Protein AF-A0A5K1CVF3-F1 (afdb_monomer_lite)

Sequence (56 aa):
HAIAYTGSGEFYGAKATINVWDPSIDGSNEFSLSQMWVLSGSFDGSDLNSIEAGWQ

Radius of gyration: 15.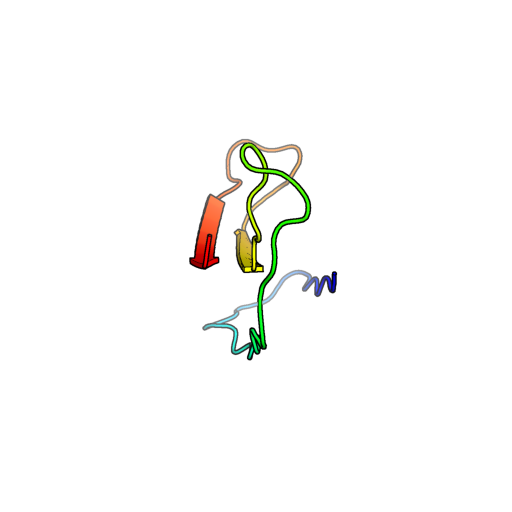15 Å; chains: 1; bounding box: 34×16×44 Å

Foldseek 3Di:
DDDDDDDDDDDPDDDDDDDDDDDDDPDPPDDDWDKDKDWDDDPPDPPIDIDMDTDD

InterPro domains:
  IPR004314 Neprosin [PS52045] (1-56)
  IPR053168 Glutamic endopeptidase [PTHR31589] (10-56)

Organism: NCBI:txid210225

pLDDT: mean 89.65, std 3.24, range [80.56, 94.5]

Secondary structure (DSSP, 8-state):
-------SS------------S---SSTT----EEEEEEES-TTSS--EEEEEEE-

Structure (mmCIF, N/CA/C/O backbone):
data_AF-A0A5K1CVF3-F1
#
_entry.id   AF-A0A5K1CVF3-F1
#
loop_
_atom_site.group_PDB
_atom_site.id
_atom_site.type_symbol
_atom_site.label_atom_id
_atom_site.label_alt_id
_atom_site.label_comp_id
_atom_site.label_asym_id
_atom_site.label_entity_id
_atom_site.label_seq_id
_atom_site.pdbx_PDB_ins_code
_atom_site.Cartn_x
_atom_site.Cartn_y
_atom_site.Cartn_z
_atom_site.occupancy
_atom_site.B_iso_or_equiv
_atom_site.auth_seq_id
_atom_site.auth_comp_id
_atom_site.auth_asym_id
_atom_site.auth_atom_id
_atom_site.pdbx_PDB_model_num
ATOM 1 N N . HIS A 1 1 ? -0.332 -10.416 5.451 1.00 80.56 1 HIS A N 1
ATOM 2 C CA . HIS A 1 1 ? 0.166 -9.443 4.457 1.00 80.56 1 HIS A CA 1
ATOM 3 C C . HIS A 1 1 ? 0.240 -10.134 3.101 1.00 80.56 1 HIS A C 1
ATOM 5 O O . HIS A 1 1 ? 0.296 -11.358 3.066 1.00 80.56 1 HIS A O 1
ATOM 11 N N . ALA A 1 2 ? 0.196 -9.377 2.009 1.00 86.25 2 ALA A N 1
ATOM 12 C CA . ALA A 1 2 ? 0.377 -9.886 0.653 1.00 86.25 2 ALA A CA 1
ATOM 13 C C . ALA A 1 2 ? 1.391 -8.992 -0.062 1.00 86.25 2 ALA A C 1
ATOM 15 O O . ALA A 1 2 ? 1.418 -7.788 0.185 1.00 86.25 2 ALA A O 1
ATOM 16 N N . ILE A 1 3 ? 2.227 -9.587 -0.909 1.00 90.06 3 ILE A N 1
ATOM 17 C CA . ILE A 1 3 ? 3.254 -8.877 -1.672 1.00 90.06 3 ILE A CA 1
ATOM 18 C C . ILE A 1 3 ? 3.129 -9.321 -3.123 1.00 90.06 3 ILE A C 1
ATOM 20 O O . ILE A 1 3 ? 3.094 -10.518 -3.408 1.00 90.06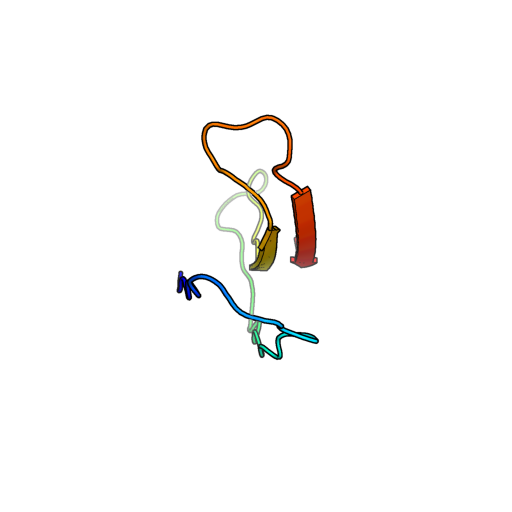 3 ILE A O 1
ATOM 24 N N . ALA A 1 4 ? 3.062 -8.351 -4.027 1.00 89.44 4 ALA A N 1
ATOM 25 C CA . ALA A 1 4 ? 3.153 -8.571 -5.459 1.00 89.44 4 ALA A CA 1
ATOM 26 C C . ALA A 1 4 ? 4.398 -7.849 -5.976 1.00 89.44 4 ALA A C 1
ATOM 28 O O . ALA A 1 4 ? 4.646 -6.703 -5.608 1.00 89.44 4 ALA A O 1
ATOM 29 N N . TYR A 1 5 ? 5.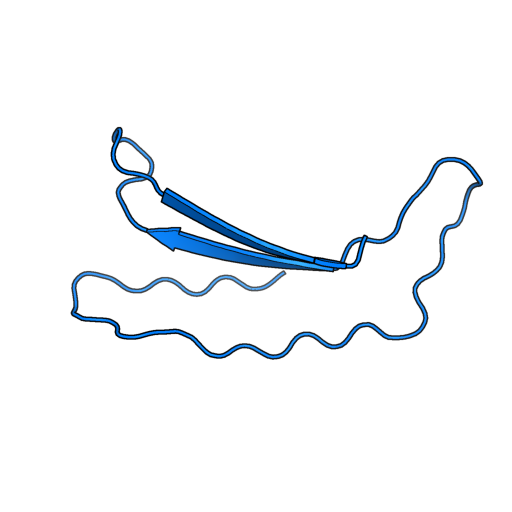172 -8.535 -6.813 1.00 89.44 5 TYR A N 1
ATOM 30 C CA . TYR A 1 5 ? 6.370 -7.995 -7.442 1.00 89.44 5 TYR A CA 1
ATOM 31 C C . TYR A 1 5 ? 6.255 -8.136 -8.953 1.00 89.44 5 TYR A C 1
ATOM 33 O O . TYR A 1 5 ? 5.808 -9.166 -9.464 1.00 89.44 5 TYR A O 1
ATOM 41 N N . THR A 1 6 ? 6.691 -7.105 -9.659 1.00 88.25 6 THR A N 1
ATOM 42 C CA . THR A 1 6 ? 6.810 -7.099 -11.111 1.00 88.25 6 THR A CA 1
ATOM 43 C C . THR A 1 6 ? 8.262 -6.846 -11.481 1.00 88.25 6 THR A C 1
ATOM 45 O O . THR A 1 6 ? 8.928 -6.031 -10.848 1.00 88.25 6 THR A O 1
ATOM 48 N N . GLY A 1 7 ? 8.750 -7.544 -12.508 1.00 85.25 7 GLY A N 1
ATOM 49 C CA . GLY A 1 7 ? 10.063 -7.271 -13.089 1.00 85.25 7 GLY A CA 1
ATOM 50 C C . GLY A 1 7 ? 10.061 -5.994 -13.933 1.00 85.25 7 GLY A C 1
ATOM 51 O O . GLY A 1 7 ? 9.269 -5.079 -13.719 1.00 85.25 7 GLY A O 1
ATOM 52 N N . SER A 1 8 ? 10.934 -5.945 -14.936 1.00 83.25 8 SER A N 1
ATOM 53 C CA . SER A 1 8 ? 10.987 -4.827 -15.876 1.00 83.25 8 SER A CA 1
ATOM 54 C C . SER A 1 8 ? 9.729 -4.752 -16.748 1.00 83.25 8 SER A C 1
ATOM 56 O O . SER A 1 8 ? 9.250 -5.751 -17.283 1.00 83.25 8 SER A O 1
ATOM 58 N N . GLY A 1 9 ? 9.196 -3.543 -16.901 1.00 86.12 9 GLY A N 1
ATOM 59 C CA . GLY A 1 9 ? 8.021 -3.263 -17.716 1.00 86.12 9 GLY A CA 1
ATOM 60 C C . GLY A 1 9 ? 7.485 -1.863 -17.446 1.00 86.12 9 GLY A C 1
ATOM 61 O O . GLY A 1 9 ? 7.834 -1.238 -16.445 1.00 86.12 9 GLY A O 1
ATOM 62 N N . GLU A 1 10 ? 6.643 -1.366 -18.347 1.00 87.81 10 GLU A N 1
ATOM 63 C CA . GLU A 1 10 ? 5.905 -0.124 -18.125 1.00 87.81 10 GLU A CA 1
ATOM 64 C C . GLU A 1 10 ? 4.604 -0.436 -17.380 1.00 87.81 10 GLU A C 1
ATOM 66 O O . GLU A 1 10 ? 3.751 -1.179 -17.870 1.00 87.81 10 GLU A O 1
ATOM 71 N N . PHE A 1 11 ? 4.450 0.132 -16.184 1.00 86.44 11 PHE A N 1
ATOM 72 C CA . PHE A 1 11 ? 3.262 -0.026 -15.350 1.00 86.44 11 PHE A CA 1
ATOM 73 C C . PHE A 1 11 ? 2.662 1.347 -15.064 1.00 86.44 11 PHE A C 1
ATOM 75 O O . PHE A 1 11 ? 3.334 2.236 -14.551 1.00 86.44 11 PHE A O 1
ATOM 82 N N . TYR A 1 12 ? 1.380 1.517 -15.378 1.00 86.94 12 TYR A N 1
ATOM 83 C CA . TYR A 1 12 ? 0.692 2.808 -15.243 1.00 86.94 12 TYR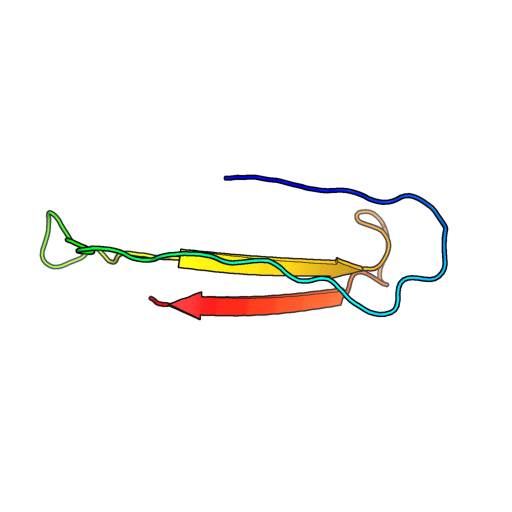 A CA 1
ATOM 84 C C . TYR A 1 12 ? -0.062 2.964 -13.918 1.00 86.94 12 TYR A C 1
ATOM 86 O O . TYR A 1 12 ? -0.617 4.022 -13.635 1.00 86.94 12 TYR A O 1
ATOM 94 N N . GLY A 1 13 ? -0.105 1.911 -13.104 1.00 83.00 13 GLY A N 1
ATOM 95 C CA . GLY A 1 13 ? -0.734 1.941 -11.794 1.00 83.00 13 GLY A CA 1
ATOM 96 C C . GLY A 1 13 ? -1.063 0.552 -11.272 1.00 83.00 13 GLY A C 1
ATOM 97 O O . GLY A 1 13 ? -0.982 -0.447 -11.986 1.00 83.00 13 GLY A O 1
ATOM 98 N N . ALA A 1 14 ? -1.474 0.511 -10.012 1.00 84.12 14 ALA A N 1
ATOM 99 C CA . ALA A 1 14 ? -1.991 -0.675 -9.354 1.00 84.12 14 ALA A CA 1
ATOM 100 C C . ALA A 1 14 ? -3.325 -0.330 -8.690 1.00 84.12 14 ALA A C 1
ATOM 102 O O . ALA A 1 14 ? -3.523 0.783 -8.203 1.00 84.12 14 ALA A O 1
ATOM 103 N N . LYS A 1 15 ? -4.243 -1.296 -8.660 1.00 88.06 15 LYS A N 1
ATOM 104 C CA . LYS A 1 15 ? -5.489 -1.189 -7.904 1.00 88.06 15 LYS A CA 1
ATOM 105 C C . LYS A 1 15 ? -5.550 -2.340 -6.919 1.00 88.06 15 LYS A C 1
ATOM 107 O O . LYS A 1 15 ? -5.554 -3.500 -7.318 1.00 88.06 15 LYS A O 1
ATOM 112 N N . ALA A 1 16 ? -5.638 -1.998 -5.646 1.00 85.31 16 ALA A N 1
ATOM 113 C CA . ALA A 1 16 ? -5.859 -2.940 -4.568 1.00 85.31 16 ALA A CA 1
ATOM 114 C C . ALA A 1 16 ? -7.023 -2.448 -3.705 1.00 85.31 16 ALA A C 1
ATOM 116 O O . ALA A 1 16 ? -7.312 -1.252 -3.639 1.00 85.31 16 ALA A O 1
ATOM 117 N N . THR A 1 17 ? -7.721 -3.388 -3.077 1.00 87.75 17 THR A N 1
ATOM 118 C CA . THR A 1 17 ? -8.801 -3.098 -2.138 1.00 87.75 17 THR A CA 1
ATOM 119 C C . THR A 1 17 ? -8.440 -3.728 -0.810 1.00 87.75 17 THR A C 1
ATOM 121 O O . THR A 1 17 ? -8.285 -4.944 -0.717 1.00 87.75 17 THR A O 1
ATOM 124 N N . ILE A 1 18 ? -8.310 -2.884 0.205 1.00 86.38 18 ILE A N 1
ATOM 125 C CA . ILE A 1 18 ? -8.199 -3.294 1.599 1.00 86.38 18 ILE A CA 1
ATOM 126 C C . ILE A 1 18 ? -9.536 -3.008 2.274 1.00 86.38 18 ILE A C 1
ATOM 128 O O . ILE A 1 18 ? -10.133 -1.956 2.053 1.00 86.38 18 ILE A O 1
ATOM 132 N N . ASN A 1 19 ? -10.020 -3.959 3.066 1.00 87.44 19 ASN A N 1
ATOM 133 C CA . ASN A 1 19 ? -11.198 -3.767 3.898 1.00 87.44 19 ASN A CA 1
ATOM 134 C C . ASN A 1 19 ? -10.742 -3.782 5.351 1.00 87.44 19 ASN A C 1
ATOM 136 O O . ASN A 1 19 ? -10.089 -4.731 5.784 1.00 87.44 19 ASN A O 1
ATOM 140 N N . VAL A 1 20 ? -11.087 -2.725 6.079 1.00 87.69 20 VAL A N 1
ATOM 141 C CA . VAL A 1 20 ? -10.918 -2.648 7.529 1.00 87.69 20 VAL A CA 1
ATOM 142 C C . VAL A 1 20 ? -12.288 -2.876 8.139 1.00 87.69 20 VAL A C 1
ATOM 144 O O . VAL A 1 20 ? -13.243 -2.188 7.781 1.00 87.69 20 VAL A O 1
ATOM 147 N N . TRP A 1 21 ? -12.397 -3.860 9.024 1.00 87.94 21 TRP A N 1
ATOM 148 C CA . TRP A 1 21 ? -13.641 -4.165 9.715 1.00 87.94 21 TRP A CA 1
ATOM 149 C C . TRP A 1 21 ? -13.359 -4.353 11.200 1.00 87.94 21 TRP A C 1
ATOM 151 O O . TRP A 1 21 ? -12.465 -5.118 11.546 1.00 87.94 21 TRP A O 1
ATOM 161 N N . ASP A 1 22 ? -14.113 -3.616 12.018 1.00 91.75 22 ASP A N 1
ATOM 162 C CA . ASP A 1 22 ? -14.100 -3.653 13.486 1.00 91.75 22 ASP A CA 1
ATOM 163 C C . ASP A 1 22 ? -12.690 -3.677 14.118 1.00 91.75 22 ASP A C 1
ATOM 165 O O . ASP A 1 22 ? -12.324 -4.644 14.786 1.00 91.75 22 ASP A O 1
ATOM 169 N N . PRO A 1 23 ? -11.841 -2.655 13.869 1.00 88.81 23 PRO A N 1
ATOM 170 C CA . PRO A 1 23 ? -10.526 -2.600 14.493 1.00 88.81 23 PRO A CA 1
ATOM 171 C C . PRO A 1 23 ? -10.666 -2.413 16.009 1.00 88.81 23 PRO A C 1
ATOM 173 O O . PRO A 1 23 ? -11.369 -1.512 16.471 1.00 88.81 23 PRO A O 1
ATOM 176 N N . SER A 1 24 ? -9.961 -3.239 16.780 1.00 91.75 24 SER A N 1
ATOM 177 C CA . SER A 1 24 ? -9.908 -3.160 18.238 1.00 91.75 24 SER A CA 1
ATOM 178 C C . SER A 1 24 ? -8.464 -3.143 18.735 1.00 91.75 24 SER A C 1
ATOM 180 O O . SER A 1 24 ? -7.562 -3.698 18.106 1.00 91.75 24 SER A O 1
ATOM 182 N N . ILE A 1 25 ? -8.265 -2.520 19.893 1.00 93.31 25 ILE A N 1
ATOM 183 C CA . ILE A 1 25 ? -7.009 -2.532 20.648 1.00 93.31 25 ILE A CA 1
ATOM 184 C C . ILE A 1 25 ? -7.234 -3.312 21.946 1.00 93.31 25 ILE A C 1
ATOM 186 O O . ILE A 1 25 ? -8.311 -3.190 22.537 1.00 93.31 25 ILE A O 1
ATOM 190 N N . ASP A 1 26 ? -6.253 -4.094 22.396 1.00 90.75 26 ASP A N 1
ATOM 191 C CA . ASP A 1 26 ? -6.369 -4.863 23.643 1.00 90.75 26 ASP A CA 1
ATOM 192 C C . ASP A 1 26 ? -5.963 -4.008 24.858 1.00 90.75 26 ASP A C 1
ATOM 194 O O . ASP A 1 26 ? -6.496 -4.177 25.959 1.00 90.75 26 ASP A O 1
ATOM 198 N N . GLY A 1 27 ? -5.053 -3.048 24.666 1.00 93.19 27 GLY A N 1
ATOM 199 C CA . GLY A 1 27 ? -4.570 -2.131 25.701 1.00 93.19 27 GLY A CA 1
ATOM 200 C C . GLY A 1 27 ? -4.672 -0.653 25.325 1.00 93.19 27 GLY A C 1
ATOM 201 O O . GLY A 1 27 ? -4.626 -0.274 24.160 1.00 93.19 27 GLY A O 1
ATOM 202 N N . SER A 1 28 ? -4.718 0.229 26.330 1.00 89.81 28 SER A N 1
ATOM 203 C CA . SER A 1 28 ? -4.811 1.692 26.146 1.00 89.81 28 SER A CA 1
ATOM 204 C C . SER A 1 28 ? -3.601 2.337 25.454 1.00 89.81 28 SER A C 1
ATOM 206 O O . SER A 1 28 ? -3.612 3.539 25.203 1.00 89.81 28 SER A O 1
ATOM 208 N N . ASN A 1 29 ? -2.547 1.562 25.195 1.00 93.62 29 ASN A N 1
ATOM 209 C CA . ASN A 1 29 ? -1.290 1.999 24.591 1.00 93.62 29 ASN A CA 1
ATOM 210 C C . ASN A 1 29 ? -0.983 1.278 23.266 1.00 93.62 29 ASN A C 1
ATOM 212 O O . ASN A 1 29 ? 0.159 1.292 22.809 1.00 93.62 29 ASN A O 1
ATOM 216 N N . GLU A 1 30 ? -1.994 0.650 22.668 1.00 94.50 30 GLU A N 1
ATOM 217 C CA . GLU A 1 30 ? -1.919 -0.051 21.387 1.00 94.50 30 GLU A CA 1
ATOM 218 C C . GLU A 1 30 ? -2.691 0.703 20.295 1.00 94.50 30 GLU A C 1
ATOM 220 O O . GLU A 1 30 ? -3.466 1.617 20.575 1.00 94.50 30 GLU A O 1
ATOM 225 N N . PHE A 1 31 ? -2.466 0.325 19.036 1.00 90.56 31 PHE A N 1
ATOM 226 C CA . PHE A 1 31 ? -3.161 0.872 17.872 1.00 90.56 31 PHE A CA 1
ATOM 227 C C . PHE A 1 31 ? -3.390 -0.226 16.829 1.00 90.56 31 PHE A C 1
ATOM 229 O O . PHE A 1 31 ? -2.658 -1.217 16.783 1.00 90.56 31 PHE A O 1
ATOM 236 N N . SER A 1 32 ? -4.405 -0.051 15.984 1.00 91.19 32 SER A N 1
ATOM 237 C CA . SER A 1 32 ? -4.643 -0.908 14.820 1.00 91.19 32 SER A CA 1
ATOM 238 C C . SER A 1 32 ? -4.084 -0.233 13.573 1.00 91.19 32 SER A C 1
ATOM 240 O O . SER A 1 32 ? -4.099 0.982 13.469 1.00 91.19 3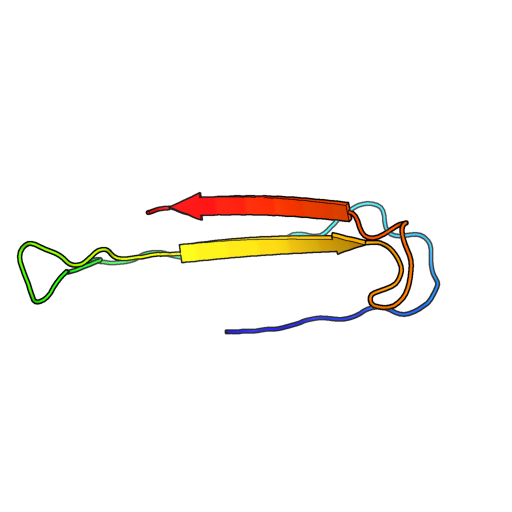2 SER A O 1
ATOM 242 N N . LEU A 1 33 ? -3.599 -1.005 12.603 1.00 91.31 33 LEU A N 1
ATOM 243 C CA . LEU A 1 33 ? -2.988 -0.446 11.399 1.00 91.31 33 LEU A CA 1
ATOM 244 C C . LEU A 1 33 ? -3.413 -1.239 10.169 1.00 91.31 33 LEU A C 1
ATOM 246 O O . LEU A 1 33 ? -3.356 -2.470 10.156 1.00 91.31 33 LEU A O 1
ATOM 250 N N . SER A 1 34 ? -3.808 -0.535 9.114 1.00 90.69 34 SER A N 1
ATOM 251 C CA . SER A 1 34 ? -4.095 -1.122 7.809 1.00 90.69 34 SER A CA 1
ATOM 252 C C . SER A 1 34 ? -3.513 -0.247 6.721 1.00 90.69 34 SER A C 1
ATOM 254 O O . SER A 1 34 ? -3.909 0.903 6.572 1.00 90.69 34 SER A O 1
ATOM 256 N N . GLN A 1 35 ? -2.573 -0.784 5.953 1.00 92.81 35 GLN A N 1
ATOM 257 C CA . GLN A 1 35 ? -1.763 0.026 5.055 1.00 92.81 35 GLN A CA 1
ATOM 258 C C . GLN A 1 35 ? -1.377 -0.717 3.782 1.00 92.81 35 GLN A C 1
ATOM 260 O O . GLN A 1 35 ? -1.231 -1.943 3.762 1.00 92.81 35 GLN A O 1
ATOM 265 N N . MET A 1 36 ? -1.209 0.061 2.716 1.00 92.06 36 MET A N 1
ATOM 266 C CA . MET A 1 36 ? -0.670 -0.357 1.430 1.00 92.06 36 MET A CA 1
ATOM 267 C C . MET A 1 36 ? 0.552 0.482 1.095 1.00 92.06 36 MET A C 1
ATOM 269 O O . MET A 1 36 ? 0.559 1.696 1.288 1.00 92.06 36 MET A O 1
ATOM 273 N N . TRP A 1 37 ? 1.557 -0.194 0.553 1.00 93.25 37 TRP A N 1
ATOM 274 C CA . TRP A 1 37 ? 2.817 0.396 0.138 1.00 93.25 37 TRP A CA 1
ATOM 275 C C . TRP A 1 37 ? 3.009 0.117 -1.348 1.00 93.25 37 TRP A C 1
ATOM 277 O O . TRP A 1 37 ? 2.871 -1.025 -1.790 1.00 93.25 37 TRP A O 1
ATOM 287 N N . VAL A 1 38 ? 3.335 1.152 -2.115 1.00 91.94 38 VAL A N 1
ATOM 288 C CA . VAL A 1 38 ? 3.808 1.021 -3.495 1.00 91.94 38 VAL A CA 1
ATOM 289 C C . VAL A 1 38 ? 5.277 1.407 -3.503 1.00 91.94 38 VAL A C 1
ATOM 291 O O . VAL A 1 38 ? 5.615 2.528 -3.131 1.00 91.94 38 VAL A O 1
ATOM 294 N N . LEU A 1 39 ? 6.135 0.468 -3.901 1.00 92.25 39 LEU A N 1
ATOM 295 C CA . LEU A 1 39 ? 7.586 0.633 -3.954 1.00 92.25 39 LEU A CA 1
ATOM 296 C C . LEU A 1 39 ? 8.059 0.606 -5.410 1.00 92.25 39 LEU A C 1
ATOM 298 O O . LEU A 1 39 ? 7.558 -0.189 -6.204 1.00 92.25 39 LEU A O 1
ATOM 302 N N . SER A 1 40 ? 9.032 1.450 -5.749 1.00 91.12 40 SER A N 1
ATOM 303 C CA . SER A 1 40 ? 9.655 1.497 -7.078 1.00 91.12 40 SER A CA 1
ATOM 304 C C . SER A 1 40 ? 11.134 1.854 -6.965 1.00 91.12 40 SER A C 1
ATOM 306 O O . SER A 1 40 ? 11.477 2.733 -6.183 1.00 91.12 40 SER A O 1
ATOM 308 N N . GLY A 1 41 ? 11.991 1.223 -7.769 1.00 90.50 41 GLY A N 1
ATOM 309 C CA . GLY A 1 41 ? 13.453 1.397 -7.735 1.00 90.50 41 GLY A CA 1
ATOM 310 C C . GLY A 1 41 ? 14.184 0.178 -7.164 1.00 90.50 41 GLY A C 1
ATOM 311 O O . GLY A 1 41 ? 13.566 -0.869 -6.942 1.00 90.50 41 GLY A O 1
ATOM 312 N N . SER A 1 42 ? 15.496 0.298 -6.943 1.00 89.75 42 SER A N 1
ATOM 313 C CA . SER A 1 42 ? 16.324 -0.796 -6.426 1.00 89.75 42 SER A CA 1
ATOM 314 C C . SER A 1 42 ? 16.415 -0.803 -4.902 1.00 89.75 42 SER A C 1
ATOM 316 O O . SER A 1 42 ? 16.666 0.226 -4.279 1.00 89.75 42 SER A O 1
ATOM 318 N N . PHE A 1 43 ? 16.282 -1.980 -4.284 1.00 89.19 43 PHE A N 1
ATOM 319 C CA . PHE A 1 43 ? 16.404 -2.136 -2.826 1.00 89.19 43 PHE A CA 1
ATOM 320 C C . PHE A 1 43 ? 17.839 -1.965 -2.303 1.00 89.19 43 PHE A C 1
ATOM 322 O O . PHE A 1 43 ? 18.027 -1.652 -1.131 1.00 89.19 43 PHE A O 1
ATOM 329 N N . ASP A 1 44 ? 18.841 -2.186 -3.151 1.00 92.94 44 ASP A N 1
ATOM 330 C CA . ASP A 1 44 ? 20.270 -2.006 -2.862 1.00 92.94 44 ASP A CA 1
ATOM 331 C C . ASP A 1 44 ? 20.844 -0.700 -3.449 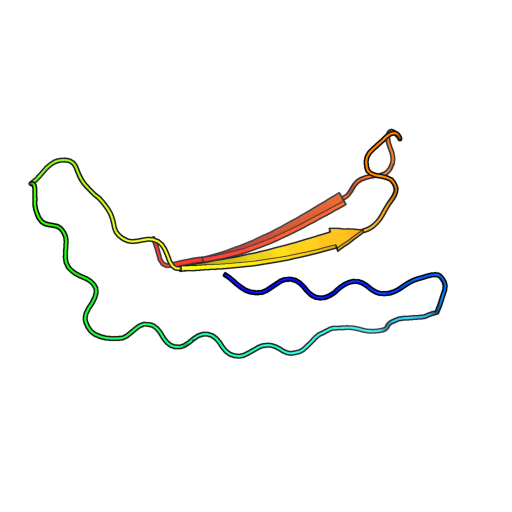1.00 92.94 44 ASP A C 1
ATOM 333 O O . ASP A 1 44 ? 22.038 -0.426 -3.316 1.00 92.94 44 ASP A O 1
ATOM 337 N N . GLY A 1 45 ? 19.995 0.103 -4.096 1.00 89.69 45 GLY A N 1
ATOM 338 C CA . GLY A 1 45 ? 20.352 1.361 -4.738 1.00 89.69 45 GLY A CA 1
ATOM 339 C C . GLY A 1 45 ? 19.916 2.588 -3.940 1.00 89.69 45 GLY A C 1
ATOM 340 O O . GLY A 1 45 ? 19.447 2.508 -2.806 1.00 89.69 45 GLY A O 1
ATOM 341 N N . SER A 1 46 ? 20.070 3.758 -4.559 1.00 93.19 46 SER A N 1
ATOM 342 C CA . SER A 1 46 ? 19.634 5.050 -4.008 1.00 93.19 46 SER A CA 1
ATOM 343 C C . SER A 1 46 ? 18.380 5.610 -4.691 1.00 93.19 46 SER A C 1
ATOM 345 O O . SER A 1 46 ? 18.060 6.781 -4.510 1.00 93.19 46 SER A O 1
ATOM 347 N N . ASP A 1 47 ? 17.715 4.816 -5.529 1.00 93.50 47 ASP A N 1
ATOM 348 C CA . ASP A 1 47 ? 16.555 5.202 -6.341 1.00 93.50 47 ASP A CA 1
ATOM 349 C C . ASP A 1 47 ? 15.233 4.613 -5.819 1.00 93.50 47 ASP A C 1
ATOM 351 O O . ASP A 1 47 ? 14.199 4.732 -6.480 1.00 93.50 47 ASP A O 1
ATOM 355 N N . LEU A 1 48 ? 15.247 3.995 -4.632 1.00 94.44 48 LEU A N 1
ATOM 356 C CA . LEU A 1 48 ? 14.044 3.466 -4.003 1.00 94.44 48 LEU A CA 1
ATOM 357 C C . LEU A 1 48 ? 13.103 4.604 -3.588 1.00 94.44 48 LEU A C 1
ATOM 359 O O . LEU A 1 48 ? 13.440 5.461 -2.773 1.00 94.44 48 LEU A O 1
ATOM 363 N N . ASN A 1 49 ? 11.891 4.568 -4.123 1.00 92.38 49 ASN A N 1
ATOM 364 C CA . ASN A 1 49 ? 10.804 5.486 -3.821 1.00 92.38 49 ASN A CA 1
ATOM 365 C C . ASN A 1 49 ? 9.604 4.710 -3.277 1.00 92.38 49 ASN A C 1
ATOM 367 O O . ASN A 1 49 ? 9.370 3.559 -3.654 1.00 92.38 49 ASN A O 1
ATOM 371 N N . SER A 1 50 ? 8.828 5.357 -2.405 1.00 93.50 50 SER A N 1
ATOM 372 C CA . SER A 1 50 ? 7.651 4.750 -1.786 1.00 93.50 50 SER A CA 1
ATOM 373 C C . SER A 1 50 ? 6.467 5.709 -1.710 1.00 93.50 50 SER A C 1
ATOM 375 O O . SER A 1 50 ? 6.636 6.918 -1.551 1.00 93.50 50 SER A O 1
ATOM 377 N N . ILE A 1 51 ? 5.264 5.148 -1.821 1.00 92.69 51 ILE A N 1
ATOM 378 C CA . ILE A 1 51 ? 4.001 5.788 -1.447 1.00 92.69 51 ILE A CA 1
ATOM 379 C C . ILE A 1 51 ? 3.312 4.866 -0.448 1.00 92.69 51 ILE A C 1
ATOM 381 O O . ILE A 1 51 ? 3.147 3.675 -0.721 1.00 92.69 51 ILE A O 1
ATOM 385 N N . GLU A 1 52 ? 2.881 5.428 0.674 1.00 92.94 52 GLU A N 1
ATOM 386 C CA . GLU A 1 52 ? 2.111 4.735 1.699 1.00 92.94 52 GLU A CA 1
ATOM 387 C C . GLU A 1 52 ? 0.735 5.385 1.853 1.00 92.94 52 GLU A C 1
ATOM 389 O O . GLU A 1 52 ? 0.601 6.611 1.855 1.00 92.94 52 GLU A O 1
ATOM 394 N N . ALA A 1 53 ? -0.296 4.554 1.973 1.00 91.69 53 ALA A N 1
ATOM 395 C CA . ALA A 1 53 ? -1.646 4.991 2.294 1.00 91.69 53 ALA A CA 1
ATOM 396 C C . ALA A 1 53 ? -2.347 3.942 3.162 1.00 91.69 53 ALA A C 1
ATOM 398 O O . ALA A 1 53 ? -2.208 2.737 2.928 1.00 91.69 53 ALA A O 1
ATOM 399 N N . GLY A 1 54 ? -3.127 4.391 4.143 1.00 90.62 54 GLY A N 1
ATOM 400 C CA . GLY A 1 54 ? -3.746 3.495 5.110 1.00 90.62 54 GLY A CA 1
ATOM 401 C C . GLY A 1 54 ? -4.533 4.196 6.213 1.00 90.62 54 GLY A C 1
ATOM 402 O O . GLY A 1 54 ? -4.659 5.419 6.221 1.00 90.62 54 GLY A O 1
ATOM 403 N N . TRP A 1 55 ? -5.057 3.382 7.125 1.00 87.56 55 TRP A N 1
ATOM 404 C CA . TRP A 1 55 ? -5.699 3.764 8.381 1.00 87.56 55 TRP A CA 1
ATOM 405 C C . TRP A 1 55 ? -4.820 3.351 9.561 1.00 87.56 55 TRP A C 1
ATOM 407 O O . TRP A 1 55 ? -4.233 2.267 9.530 1.00 87.56 55 TRP A O 1
ATOM 417 N N . GLN A 1 56 ? -4.790 4.193 10.594 1.00 83.75 56 GLN A N 1
ATOM 418 C CA . GLN A 1 56 ? -4.122 3.979 11.879 1.00 83.75 56 GLN A CA 1
ATOM 419 C C . GLN A 1 56 ? -5.092 4.307 13.020 1.00 83.75 56 GLN A C 1
ATOM 421 O O . GLN A 1 56 ? -5.968 5.173 12.787 1.00 83.75 56 GLN A O 1
#